Protein AF-A0A7Y3D914-F1 (afdb_monomer)

Radius of gyration: 17.03 Å; Cα contacts (8 Å, |Δi|>4): 196; chains: 1; bounding box: 49×30×45 Å

Solvent-accessible surface area (backbone atoms only — not comparable to full-atom values): 8838 Å² total; per-residue (Å²): 86,45,73,55,15,57,52,30,46,76,70,69,39,52,72,62,13,51,53,24,25,54,57,26,17,77,74,40,49,90,84,32,59,52,61,37,85,73,57,68,71,58,51,52,46,32,45,49,49,37,49,69,72,40,59,66,74,54,36,66,66,50,69,80,46,51,78,45,80,39,60,58,75,50,73,64,55,29,62,75,70,69,47,63,82,71,48,48,51,45,62,45,74,73,67,93,82,65,74,86,77,73,91,78,74,80,96,56,48,31,37,40,33,14,50,57,38,42,25,58,74,31,79,44,69,69,54,35,42,50,49,41,23,42,45,50,47,34,36,49,36,46,73,73,69,45,52,70,69,57,28,45,76,69,74,39,105

Sequence (157 aa):
LYHLALVLERLGREDEAEDCFTRADALDPKHYPRPVRLAAGLFEAAAREAIDDLPRSIRDYVAHVPVLIEDFPSADLVQNENVSPQILGLFMGVPRTEASITGDAPDIDRVLLFKRNLEKACREEDELIEQIQITVKHEIGHYLGLDEADLERLGLA

Secondary structure (DSSP, 8-state):
-HHHHHHHHHTT-HHHHHHHHHHHHTT-TTTSPPPP---HHHHHHHHHHHHHTS-HHHHHHHTTS-EEEESS--HHHHHHTT--TT-SEEEE---TTSTTS-SSS-S--EEEEEHHHHHHH-SSHHHHHHHHHHHHHHHHHHHTT--HHHHHHTT--

Structure (mmCIF, N/CA/C/O backbone):
data_AF-A0A7Y3D914-F1
#
_entry.id   AF-A0A7Y3D914-F1
#
loop_
_atom_site.group_PDB
_atom_site.id
_atom_site.type_symbol
_atom_site.label_atom_id
_atom_site.label_alt_id
_atom_site.label_comp_id
_atom_site.label_asym_id
_atom_site.label_entity_id
_atom_site.label_seq_id
_atom_site.pdbx_PDB_ins_code
_atom_site.Cartn_x
_atom_site.Cartn_y
_atom_site.Cartn_z
_atom_site.occupancy
_atom_site.B_iso_or_equiv
_atom_site.auth_seq_id
_atom_site.auth_comp_id
_atom_site.auth_asym_id
_atom_site.auth_atom_id
_atom_site.pdbx_PDB_model_num
ATOM 1 N N . LEU A 1 1 ? -10.197 5.042 19.943 1.00 92.50 1 LEU A N 1
ATOM 2 C CA . LEU A 1 1 ? -9.961 3.585 19.809 1.00 92.50 1 LEU A CA 1
ATOM 3 C C . LEU A 1 1 ? -9.262 3.270 18.496 1.00 92.50 1 LEU A C 1
ATOM 5 O O . LEU A 1 1 ? -8.181 2.711 18.556 1.00 92.50 1 LEU A O 1
ATOM 9 N N . TYR A 1 2 ? -9.773 3.737 17.354 1.00 95.81 2 TYR A N 1
ATOM 10 C CA . TYR A 1 2 ? -9.138 3.513 16.049 1.00 95.81 2 TYR A CA 1
ATOM 11 C C . TYR A 1 2 ? -7.649 3.901 15.998 1.00 95.81 2 TYR A C 1
ATOM 13 O O . TYR A 1 2 ? -6.797 3.071 15.718 1.00 95.81 2 TYR A O 1
ATOM 21 N N . HIS A 1 3 ? -7.295 5.131 16.386 1.00 95.56 3 HIS A N 1
ATOM 22 C CA . HIS A 1 3 ? -5.886 5.553 16.399 1.00 95.56 3 HIS A CA 1
ATOM 23 C C . HIS A 1 3 ? -5.004 4.761 17.377 1.00 95.56 3 HIS A C 1
ATOM 25 O O . HIS A 1 3 ? -3.813 4.613 17.133 1.00 95.56 3 HIS A O 1
ATOM 31 N N . LEU A 1 4 ? -5.577 4.227 18.463 1.00 97.31 4 LEU A N 1
ATOM 32 C CA . LEU A 1 4 ? -4.849 3.324 19.357 1.00 97.31 4 LEU A CA 1
ATOM 33 C C . LEU A 1 4 ? -4.579 1.984 18.660 1.00 97.31 4 LEU A C 1
ATOM 35 O O . LEU A 1 4 ? -3.468 1.478 18.769 1.00 97.31 4 LEU A O 1
ATOM 39 N N . ALA A 1 5 ? -5.549 1.459 17.904 1.00 97.19 5 ALA A N 1
ATOM 40 C CA . ALA A 1 5 ? -5.373 0.253 17.098 1.00 97.19 5 ALA A CA 1
ATOM 41 C C . ALA A 1 5 ? -4.204 0.396 16.112 1.00 97.19 5 ALA A C 1
ATOM 43 O O . ALA A 1 5 ? -3.352 -0.482 16.061 1.00 97.19 5 ALA A O 1
ATOM 44 N N . LEU A 1 6 ? -4.096 1.541 15.421 1.00 95.06 6 LEU A N 1
ATOM 45 C CA . LEU A 1 6 ? -2.978 1.828 14.507 1.00 95.06 6 LEU A CA 1
ATOM 46 C C . LEU A 1 6 ? -1.610 1.727 15.202 1.00 95.06 6 LEU A C 1
ATOM 48 O O . LEU A 1 6 ? -0.662 1.173 14.650 1.00 95.06 6 LEU A O 1
ATOM 52 N N . VAL A 1 7 ? -1.503 2.258 16.423 1.00 95.44 7 VAL A N 1
ATOM 53 C CA . VAL A 1 7 ? -0.258 2.208 17.205 1.00 95.44 7 VAL A CA 1
ATOM 54 C C . VAL A 1 7 ? 0.021 0.789 17.704 1.00 95.44 7 VAL A C 1
ATOM 56 O O . VAL A 1 7 ? 1.159 0.337 17.636 1.00 95.44 7 VAL A O 1
ATOM 59 N N . LEU A 1 8 ? -0.997 0.075 18.189 1.00 97.19 8 LEU A N 1
ATOM 60 C CA . LEU A 1 8 ? -0.863 -1.307 18.658 1.00 97.19 8 LEU A CA 1
ATOM 61 C C . LEU A 1 8 ? -0.431 -2.252 17.531 1.00 97.19 8 LEU A C 1
ATOM 63 O O . LEU A 1 8 ? 0.469 -3.062 17.745 1.00 97.19 8 LEU A O 1
ATOM 67 N N . GLU A 1 9 ? -1.000 -2.093 16.333 1.00 95.44 9 GLU A N 1
ATOM 68 C CA . GLU A 1 9 ? -0.624 -2.848 15.131 1.00 95.44 9 GLU A CA 1
ATOM 69 C C . GLU A 1 9 ? 0.866 -2.640 14.817 1.00 95.44 9 GLU A C 1
ATOM 71 O O . GLU A 1 9 ? 1.613 -3.597 14.637 1.00 95.44 9 GLU A O 1
ATOM 76 N N . ARG A 1 10 ? 1.340 -1.389 14.880 1.00 92.44 10 ARG A N 1
ATOM 77 C CA . ARG A 1 10 ? 2.753 -1.043 14.664 1.00 92.44 10 ARG A CA 1
ATOM 78 C C . ARG A 1 10 ? 3.699 -1.602 15.733 1.00 92.44 10 ARG A C 1
ATOM 80 O O . ARG A 1 10 ? 4.877 -1.802 15.455 1.00 92.44 10 ARG A O 1
ATOM 87 N N . LEU A 1 11 ? 3.198 -1.838 16.944 1.00 94.94 11 LEU A N 1
ATOM 88 C CA . LEU A 1 11 ? 3.937 -2.454 18.051 1.00 94.94 11 LEU A CA 1
ATOM 89 C C . LEU A 1 11 ? 3.863 -3.993 18.044 1.00 94.94 11 LEU A C 1
ATOM 91 O O . LEU A 1 11 ? 4.372 -4.617 18.974 1.00 94.94 11 LEU A O 1
ATOM 95 N N . GLY A 1 12 ? 3.220 -4.606 17.043 1.00 94.75 12 GLY A N 1
ATOM 96 C CA . GLY A 1 12 ? 3.050 -6.060 16.946 1.00 94.75 12 GLY A CA 1
ATOM 97 C C . GLY A 1 12 ? 2.023 -6.641 17.925 1.00 94.75 12 GLY A C 1
ATOM 98 O O . GLY A 1 12 ? 2.008 -7.845 18.166 1.00 94.75 12 GLY A O 1
ATOM 99 N N . ARG A 1 13 ? 1.165 -5.803 18.519 1.00 97.38 13 ARG A N 1
ATOM 100 C CA . ARG A 1 13 ? 0.103 -6.218 19.454 1.00 97.38 13 ARG A CA 1
ATOM 101 C C . ARG A 1 13 ? -1.201 -6.450 18.689 1.00 97.38 13 ARG A C 1
ATOM 103 O O . ARG A 1 13 ? -2.168 -5.711 18.869 1.00 97.38 13 ARG A O 1
ATOM 110 N N . GLU A 1 14 ? -1.195 -7.443 17.800 1.00 94.62 14 GLU A N 1
ATOM 111 C CA . GLU A 1 14 ? -2.247 -7.650 16.790 1.00 94.62 14 GLU A CA 1
ATOM 112 C C . GLU A 1 14 ? -3.640 -7.885 17.392 1.00 94.62 14 GLU A C 1
ATOM 114 O O . GLU A 1 14 ? -4.584 -7.197 17.007 1.00 94.62 14 GLU A O 1
ATOM 119 N N . ASP A 1 15 ? -3.767 -8.770 18.386 1.00 96.75 15 ASP A N 1
ATOM 120 C CA . ASP A 1 15 ? -5.064 -9.085 19.008 1.00 96.75 15 ASP A CA 1
ATOM 121 C C . ASP A 1 15 ? -5.717 -7.850 19.653 1.00 96.75 15 ASP A C 1
ATOM 123 O O . ASP A 1 15 ? -6.923 -7.619 19.543 1.00 96.75 15 ASP A O 1
ATOM 127 N N . GLU A 1 16 ? -4.911 -7.012 20.311 1.00 98.19 16 GLU A N 1
ATOM 128 C CA . GLU A 1 16 ? -5.393 -5.787 20.955 1.00 98.19 16 GLU A CA 1
ATOM 129 C C . GLU A 1 16 ? -5.727 -4.695 19.938 1.00 98.19 16 GLU A C 1
ATOM 131 O O . GLU A 1 16 ? -6.655 -3.907 20.150 1.00 98.19 16 GLU A O 1
ATOM 136 N N . ALA A 1 17 ? -4.981 -4.640 18.831 1.00 97.62 17 ALA A N 1
ATOM 137 C CA . ALA A 1 17 ? -5.301 -3.763 17.718 1.00 97.62 17 ALA A CA 1
ATOM 138 C C . ALA A 1 17 ? -6.655 -4.148 17.107 1.00 97.62 17 ALA A C 1
ATOM 140 O O . ALA A 1 17 ? -7.500 -3.274 16.915 1.00 97.62 17 ALA A O 1
ATOM 141 N N . GLU A 1 18 ? -6.899 -5.439 16.880 1.00 96.69 18 GLU A N 1
ATOM 142 C CA . GLU A 1 18 ? -8.143 -5.939 16.291 1.00 96.69 18 GLU A CA 1
ATOM 143 C C . GLU A 1 18 ? -9.365 -5.701 17.196 1.00 96.69 18 GLU A C 1
ATOM 145 O O . GLU A 1 18 ? -10.418 -5.282 16.704 1.00 96.69 18 GLU A O 1
ATOM 150 N N . ASP A 1 19 ? -9.226 -5.855 18.521 1.00 97.94 19 ASP A N 1
ATOM 151 C CA . ASP A 1 19 ? -10.270 -5.441 19.477 1.00 97.94 19 ASP A CA 1
ATOM 152 C C . ASP A 1 19 ? -10.556 -3.937 19.362 1.00 97.94 19 ASP A C 1
ATOM 154 O O . ASP A 1 19 ? -11.710 -3.506 19.274 1.00 97.94 19 ASP A O 1
ATOM 158 N N . CYS A 1 20 ? -9.506 -3.113 19.306 1.00 98.31 20 CYS A N 1
ATOM 159 C CA . CYS A 1 20 ? -9.659 -1.667 19.187 1.00 98.31 20 CYS A CA 1
ATOM 160 C C . CYS A 1 20 ? -10.300 -1.246 17.855 1.00 98.31 20 CYS A C 1
ATOM 162 O O . CYS A 1 20 ? -11.117 -0.320 17.867 1.00 98.31 20 CYS A O 1
ATOM 164 N N . PHE A 1 21 ? -9.963 -1.901 16.736 1.00 97.81 21 PHE A N 1
ATOM 165 C CA . PHE A 1 21 ? -10.611 -1.685 15.439 1.00 97.81 21 PHE A CA 1
ATOM 166 C C . PHE A 1 21 ? -12.086 -2.063 15.503 1.00 97.81 21 PHE A C 1
ATOM 168 O O . PHE A 1 21 ? -12.936 -1.228 15.208 1.00 97.81 21 PHE A O 1
ATOM 175 N N . THR A 1 22 ? -12.398 -3.266 15.986 1.00 97.69 22 THR A N 1
ATOM 176 C CA . THR A 1 22 ? -13.775 -3.766 16.108 1.00 97.69 22 THR A CA 1
ATOM 177 C C . THR A 1 22 ? -14.642 -2.842 16.960 1.00 97.69 22 THR A C 1
ATOM 179 O O . THR A 1 22 ? -15.776 -2.523 16.609 1.00 97.69 22 THR A O 1
ATOM 182 N N . ARG A 1 23 ? -14.106 -2.357 18.081 1.00 98.00 23 ARG A N 1
ATOM 183 C CA . ARG A 1 23 ? -14.837 -1.451 18.974 1.00 98.00 23 ARG A CA 1
ATOM 184 C C . ARG A 1 23 ? -14.972 -0.039 18.417 1.00 98.00 23 ARG A C 1
ATOM 186 O O . ARG A 1 23 ? -15.936 0.637 18.757 1.00 98.00 23 ARG A O 1
ATOM 193 N N . ALA A 1 24 ? -14.008 0.435 17.628 1.00 97.62 24 ALA A N 1
ATOM 194 C CA . ALA A 1 24 ? -14.115 1.729 16.960 1.00 97.62 24 ALA A CA 1
ATOM 195 C C . ALA A 1 24 ? -15.162 1.690 15.842 1.00 97.62 24 ALA A C 1
ATOM 197 O O . ALA A 1 24 ? -16.014 2.575 15.788 1.00 97.62 24 ALA A O 1
ATOM 198 N N . ASP A 1 25 ? -15.128 0.636 15.030 1.00 97.56 25 ASP A N 1
ATOM 199 C CA . ASP A 1 25 ? -16.106 0.361 13.982 1.00 97.56 25 ASP A CA 1
ATOM 200 C C . ASP A 1 25 ? -17.520 0.271 14.562 1.00 97.56 25 ASP A C 1
ATOM 202 O O . ASP A 1 25 ? -18.400 1.005 14.136 1.00 97.56 25 ASP A O 1
ATOM 206 N N . ALA A 1 26 ? -17.724 -0.483 15.647 1.00 97.62 26 ALA A N 1
ATOM 207 C CA . ALA A 1 26 ? -19.030 -0.582 16.306 1.00 97.62 26 ALA A CA 1
ATOM 208 C C . ALA A 1 26 ? -19.613 0.766 16.793 1.00 97.62 26 ALA A C 1
ATOM 210 O O . ALA A 1 26 ? -20.822 0.862 17.009 1.00 97.62 26 ALA A O 1
ATOM 211 N N . LEU A 1 27 ? -18.779 1.794 17.000 1.00 97.44 27 LEU A N 1
ATOM 212 C CA . LEU A 1 27 ? -19.222 3.136 17.396 1.00 97.44 27 LEU A CA 1
ATOM 213 C C . LEU A 1 27 ? -19.568 4.023 16.194 1.00 97.44 27 LEU A C 1
ATOM 215 O O . LEU A 1 27 ? -20.539 4.775 16.265 1.00 97.44 27 LEU A O 1
ATOM 219 N N . ASP A 1 28 ? -18.772 3.969 15.126 1.00 96.56 28 ASP A N 1
ATOM 220 C CA . ASP A 1 28 ? -18.982 4.741 13.897 1.00 96.56 28 ASP A CA 1
ATOM 221 C C . ASP A 1 28 ? -18.308 4.043 12.697 1.00 96.56 28 ASP A C 1
ATOM 223 O O . ASP A 1 28 ? -17.181 4.396 12.320 1.00 96.56 28 ASP A O 1
ATOM 227 N N . PRO A 1 29 ? -18.998 3.073 12.065 1.00 94.12 29 PRO A N 1
ATOM 228 C CA . PRO A 1 29 ? -18.427 2.264 10.983 1.00 94.12 29 PRO A CA 1
ATOM 229 C C . PRO A 1 29 ? -18.046 3.094 9.754 1.00 94.12 29 PRO A C 1
ATOM 231 O O . PRO A 1 29 ? -17.192 2.718 8.956 1.00 94.12 29 PRO A O 1
ATOM 234 N N . LYS A 1 30 ? -18.691 4.254 9.567 1.00 93.31 30 LYS A N 1
ATOM 235 C CA . LYS A 1 30 ? -18.475 5.096 8.388 1.00 93.31 30 LYS A CA 1
ATOM 236 C C . LYS A 1 30 ? -17.105 5.772 8.418 1.00 93.31 30 LYS A C 1
ATOM 238 O O . LYS A 1 30 ? -16.505 5.951 7.353 1.00 93.31 30 LYS A O 1
ATOM 243 N N . HIS A 1 31 ? -16.655 6.185 9.603 1.00 93.69 31 HIS A N 1
ATOM 244 C CA . HIS A 1 31 ? -15.401 6.919 9.786 1.00 93.69 31 HIS A CA 1
ATOM 245 C C . HIS A 1 31 ? -14.265 6.048 10.336 1.00 93.69 31 HIS A C 1
ATOM 247 O O . HIS A 1 31 ? -13.104 6.403 10.146 1.00 93.69 31 HIS A O 1
ATOM 253 N N . TYR A 1 32 ? -14.578 4.919 10.977 1.00 95.00 32 TYR A N 1
ATOM 254 C CA . TYR A 1 32 ? -13.589 3.992 11.534 1.00 95.00 32 TYR A CA 1
ATOM 255 C C . TYR A 1 32 ? -13.824 2.554 11.053 1.00 95.00 32 TYR A C 1
ATOM 257 O O . TYR A 1 32 ? -14.009 1.671 11.894 1.00 95.00 32 TYR A O 1
ATOM 265 N N . PRO A 1 33 ? -13.832 2.310 9.729 1.00 94.81 33 PRO A N 1
ATOM 266 C CA . PRO A 1 33 ? -14.050 0.972 9.197 1.00 94.81 33 PRO A CA 1
ATOM 267 C C . PRO A 1 33 ? -12.949 0.023 9.671 1.00 94.81 33 PRO A C 1
ATOM 269 O O . PRO A 1 33 ? -11.804 0.430 9.882 1.00 94.81 33 PRO A O 1
ATOM 272 N N . ARG A 1 34 ? -13.274 -1.260 9.815 1.00 95.75 34 ARG A N 1
ATOM 273 C CA . ARG A 1 34 ? -12.246 -2.277 10.065 1.00 95.75 34 ARG A CA 1
ATOM 274 C C . ARG A 1 34 ? -11.330 -2.416 8.842 1.00 95.75 34 ARG A C 1
ATOM 276 O O . ARG A 1 34 ? -11.831 -2.354 7.722 1.00 95.75 34 ARG A O 1
ATOM 283 N N . PRO A 1 35 ? -10.020 -2.645 9.034 1.00 95.56 35 PRO A N 1
ATOM 284 C CA . PRO A 1 35 ? -9.123 -2.911 7.917 1.00 95.56 35 PRO A CA 1
ATOM 285 C C . PRO A 1 35 ? -9.530 -4.187 7.174 1.00 95.56 35 PRO A C 1
ATOM 287 O O . PRO A 1 35 ? -9.816 -5.212 7.803 1.00 95.56 35 PRO A O 1
ATOM 290 N N . VAL A 1 36 ? -9.494 -4.146 5.846 1.00 95.88 36 VAL A N 1
ATOM 291 C CA . VAL A 1 36 ? -9.644 -5.335 5.001 1.00 95.88 36 VAL A CA 1
ATOM 292 C C . VAL A 1 36 ? -8.415 -6.210 5.205 1.00 95.88 36 VAL A C 1
ATOM 294 O O . VAL A 1 36 ? -7.298 -5.709 5.191 1.00 95.88 36 VAL A O 1
ATOM 297 N N . ARG A 1 37 ? -8.577 -7.519 5.410 1.00 94.69 37 ARG A N 1
ATOM 298 C CA . ARG A 1 37 ? -7.440 -8.436 5.579 1.00 94.69 37 ARG A CA 1
ATOM 299 C C . ARG A 1 37 ? -7.350 -9.373 4.393 1.00 94.69 37 ARG A C 1
ATOM 301 O O . ARG A 1 37 ? -8.201 -10.242 4.237 1.00 94.69 37 ARG A O 1
ATOM 308 N N . LEU A 1 38 ? -6.291 -9.222 3.604 1.00 95.44 38 LEU A N 1
ATOM 309 C CA . LEU A 1 38 ? -6.052 -10.067 2.439 1.00 95.44 38 LEU A CA 1
ATOM 310 C C . LEU A 1 38 ? -4.983 -11.114 2.751 1.00 95.44 38 LEU A C 1
ATOM 312 O O . LEU A 1 38 ? -3.953 -10.821 3.370 1.00 95.44 38 LEU A O 1
ATOM 316 N N . ALA A 1 39 ? -5.213 -12.352 2.315 1.00 96.25 39 ALA A N 1
ATOM 317 C CA . ALA A 1 39 ? -4.201 -13.397 2.403 1.00 96.25 39 ALA A CA 1
ATOM 318 C C . ALA A 1 39 ? -2.970 -13.011 1.568 1.00 96.25 39 ALA A C 1
ATOM 320 O O . ALA A 1 39 ? -3.111 -12.479 0.467 1.00 96.25 39 ALA A O 1
ATOM 321 N N . ALA A 1 40 ? -1.765 -13.319 2.059 1.00 94.56 40 ALA A N 1
ATOM 322 C CA . ALA A 1 40 ? -0.514 -12.939 1.393 1.00 94.56 40 ALA A CA 1
ATOM 323 C C . ALA A 1 40 ? -0.472 -13.369 -0.086 1.00 94.56 40 ALA A C 1
ATOM 325 O O . ALA A 1 40 ? -0.176 -12.554 -0.949 1.00 94.56 40 ALA A O 1
ATOM 326 N N . GLY A 1 41 ? -0.890 -14.602 -0.395 1.00 96.75 41 GLY A N 1
ATOM 327 C CA . GLY A 1 41 ? -0.910 -15.098 -1.774 1.00 96.75 41 GLY A CA 1
ATOM 328 C C . GLY A 1 41 ? -1.895 -14.374 -2.703 1.00 96.75 41 GLY A C 1
ATOM 329 O O . GLY A 1 41 ? -1.617 -14.254 -3.892 1.00 96.75 41 GLY A O 1
ATOM 330 N N . LEU A 1 42 ? -3.024 -13.868 -2.187 1.00 96.88 42 LEU A N 1
ATOM 331 C CA . LEU A 1 42 ? -3.952 -13.051 -2.982 1.00 96.88 42 LEU A CA 1
ATOM 332 C C . LEU A 1 42 ? -3.389 -11.648 -3.213 1.00 96.88 42 LEU A C 1
ATOM 334 O O . LEU A 1 42 ? -3.490 -11.124 -4.315 1.00 96.88 42 LEU A O 1
ATOM 338 N N . PHE A 1 43 ? -2.734 -11.076 -2.203 1.00 97.81 43 PHE A N 1
ATOM 339 C CA . PHE A 1 43 ? -2.054 -9.790 -2.327 1.00 97.81 43 PHE A CA 1
ATOM 340 C C . PHE A 1 43 ? -0.922 -9.854 -3.365 1.00 97.81 43 PHE A C 1
ATOM 342 O O . PHE A 1 43 ? -0.838 -9.011 -4.255 1.00 97.81 43 PHE A O 1
ATOM 349 N N . GLU A 1 44 ? -0.079 -10.887 -3.292 1.00 96.62 44 GLU A N 1
ATOM 350 C CA . GLU A 1 44 ? 0.974 -11.162 -4.277 1.00 96.62 44 GLU A CA 1
ATOM 351 C C . GLU A 1 44 ? 0.405 -11.369 -5.684 1.00 96.62 44 GLU A C 1
ATOM 353 O O . GLU A 1 44 ? 0.971 -10.882 -6.665 1.00 96.62 44 GLU A O 1
ATOM 358 N N . ALA A 1 45 ? -0.724 -12.076 -5.798 1.00 96.75 45 ALA A N 1
ATOM 359 C CA . ALA A 1 45 ? -1.394 -12.275 -7.075 1.00 96.75 45 ALA A CA 1
ATOM 360 C C . ALA A 1 45 ? -1.896 -10.951 -7.666 1.00 96.75 45 ALA A C 1
ATOM 362 O O . ALA A 1 45 ? -1.609 -10.695 -8.832 1.00 96.75 45 ALA A O 1
ATOM 363 N N . ALA A 1 46 ? -2.553 -10.104 -6.866 1.00 97.44 46 ALA A N 1
ATOM 364 C CA . ALA A 1 46 ? -3.026 -8.786 -7.290 1.00 97.44 46 ALA A CA 1
ATOM 365 C C . ALA A 1 46 ? -1.869 -7.881 -7.746 1.00 97.44 46 ALA A C 1
ATOM 367 O O . ALA A 1 46 ? -1.942 -7.255 -8.803 1.00 97.44 46 ALA A O 1
ATOM 368 N N . ALA A 1 47 ? -0.763 -7.864 -6.995 1.00 96.25 47 ALA A N 1
ATOM 369 C CA . ALA A 1 47 ? 0.426 -7.098 -7.362 1.00 96.25 47 ALA A CA 1
ATOM 370 C C . ALA A 1 47 ? 1.052 -7.593 -8.677 1.00 96.25 47 ALA A C 1
ATOM 372 O O . ALA A 1 47 ? 1.448 -6.788 -9.517 1.00 96.25 47 ALA A O 1
ATOM 373 N N . ARG A 1 48 ? 1.116 -8.914 -8.889 1.00 94.94 48 ARG A N 1
ATOM 374 C CA . ARG A 1 48 ? 1.627 -9.501 -10.136 1.00 94.94 48 ARG A CA 1
ATOM 375 C C . ARG A 1 48 ? 0.711 -9.227 -11.327 1.00 94.94 48 ARG A C 1
ATOM 377 O O . ARG A 1 48 ? 1.210 -8.892 -12.395 1.00 94.94 48 ARG A O 1
ATOM 384 N N . GLU A 1 49 ? -0.600 -9.344 -11.145 1.00 95.62 49 GLU A N 1
ATOM 385 C CA . GLU A 1 49 ? -1.587 -9.051 -12.189 1.00 95.62 49 GLU A CA 1
ATOM 386 C C . GLU A 1 49 ? -1.440 -7.612 -12.700 1.00 95.62 49 GLU A C 1
ATOM 388 O O . GLU A 1 49 ? -1.457 -7.377 -13.905 1.00 95.62 49 GLU A O 1
ATOM 393 N N . ALA A 1 50 ? -1.140 -6.667 -11.804 1.00 93.88 50 ALA A N 1
ATOM 394 C CA . ALA A 1 50 ? -0.854 -5.286 -12.173 1.00 93.88 50 ALA A CA 1
ATOM 395 C C . ALA A 1 50 ? 0.295 -5.150 -13.190 1.00 93.88 50 ALA A C 1
ATOM 397 O O . ALA A 1 50 ? 0.217 -4.310 -14.087 1.00 93.88 50 ALA A O 1
ATOM 398 N N . ILE A 1 51 ? 1.344 -5.973 -13.055 1.00 91.81 51 ILE A N 1
ATOM 399 C CA . ILE A 1 51 ? 2.486 -6.041 -13.982 1.00 91.81 51 ILE A CA 1
ATOM 400 C C . ILE A 1 51 ? 2.092 -6.733 -15.284 1.00 91.81 51 ILE A C 1
ATOM 402 O O . ILE A 1 51 ? 2.471 -6.294 -16.374 1.00 91.81 51 ILE A O 1
ATOM 406 N N . ASP A 1 52 ? 1.353 -7.835 -15.176 1.00 93.00 52 ASP A N 1
ATOM 407 C CA . ASP A 1 52 ? 0.933 -8.640 -16.319 1.00 93.00 52 ASP A CA 1
ATOM 408 C C . ASP A 1 52 ? 0.010 -7.849 -17.258 1.00 93.00 52 ASP A C 1
ATOM 410 O O . ASP A 1 52 ? 0.128 -7.987 -18.479 1.00 93.00 52 ASP A O 1
ATOM 414 N N . ASP A 1 53 ? -0.798 -6.940 -16.712 1.00 92.25 53 ASP A N 1
ATOM 415 C CA . ASP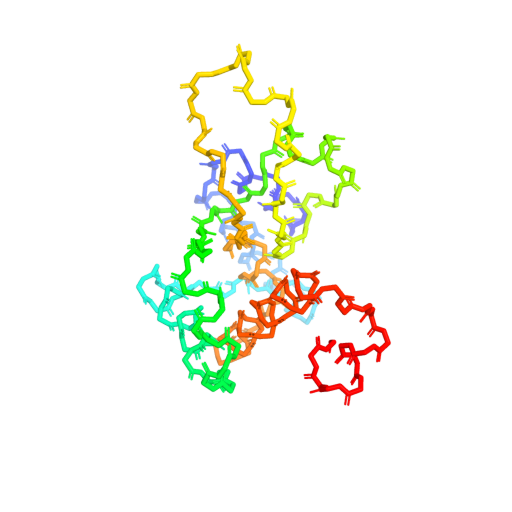 A 1 53 ? -1.676 -6.026 -17.449 1.00 92.25 53 ASP A CA 1
ATOM 416 C C . ASP A 1 53 ? -0.944 -4.920 -18.222 1.00 92.25 53 ASP A C 1
ATOM 418 O O . ASP A 1 53 ? -1.532 -4.266 -19.092 1.00 92.25 53 ASP A O 1
ATOM 422 N N . LEU A 1 54 ? 0.339 -4.679 -17.939 1.00 89.06 54 LEU A N 1
ATOM 423 C CA . LEU A 1 54 ? 1.095 -3.638 -18.629 1.00 89.06 54 LEU A CA 1
ATOM 424 C C . LEU A 1 54 ? 1.337 -3.998 -20.107 1.00 89.06 54 LEU A C 1
ATOM 426 O O . LEU A 1 54 ? 1.465 -5.174 -20.483 1.00 89.06 54 LEU A O 1
ATOM 430 N N . PRO A 1 55 ? 1.489 -2.985 -20.985 1.00 89.75 55 PRO A N 1
ATOM 431 C CA . PRO A 1 55 ? 1.972 -3.198 -22.341 1.00 89.75 55 PRO A CA 1
ATOM 432 C C . PRO A 1 55 ? 3.260 -4.023 -22.340 1.00 89.75 55 PRO A C 1
ATOM 434 O O . PRO A 1 55 ? 4.166 -3.774 -21.545 1.00 89.75 55 PRO A O 1
ATOM 437 N N . ARG A 1 56 ? 3.376 -4.980 -2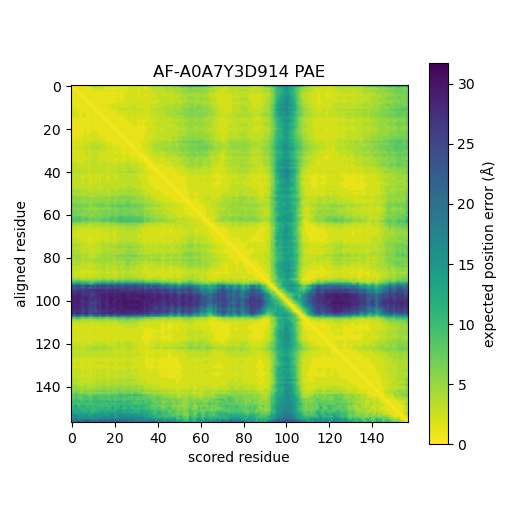3.270 1.00 88.56 56 ARG A N 1
ATOM 438 C CA . ARG A 1 56 ? 4.502 -5.930 -23.315 1.00 88.56 56 ARG A CA 1
ATOM 439 C C . ARG A 1 56 ? 5.875 -5.254 -23.240 1.00 88.56 56 ARG A C 1
ATOM 441 O O . ARG A 1 56 ? 6.742 -5.746 -22.535 1.00 88.56 56 ARG A O 1
ATOM 448 N N . SER A 1 57 ? 6.056 -4.128 -23.927 1.00 86.06 57 SER A N 1
ATOM 449 C CA . SER A 1 57 ? 7.311 -3.368 -23.900 1.00 86.06 57 SER A CA 1
ATOM 450 C C . SER A 1 57 ? 7.676 -2.852 -22.506 1.00 86.06 57 SER A C 1
ATOM 452 O O . SER A 1 57 ? 8.853 -2.821 -22.171 1.00 86.06 57 SER A O 1
ATOM 454 N N . ILE A 1 58 ? 6.682 -2.459 -21.705 1.00 87.00 58 ILE A N 1
ATOM 455 C CA . ILE A 1 58 ? 6.886 -1.993 -20.329 1.00 87.00 58 ILE A CA 1
ATOM 456 C C . ILE A 1 58 ? 7.148 -3.188 -19.420 1.00 87.00 58 ILE A C 1
ATOM 458 O O . ILE A 1 58 ? 8.118 -3.173 -18.671 1.00 87.00 58 ILE A O 1
ATOM 462 N N . ARG A 1 59 ? 6.341 -4.248 -19.531 1.00 89.44 59 ARG A N 1
ATOM 463 C CA . ARG A 1 59 ? 6.536 -5.478 -18.753 1.00 89.44 59 ARG A CA 1
ATOM 464 C C . ARG A 1 59 ? 7.935 -6.065 -18.949 1.00 89.44 59 ARG A C 1
ATOM 466 O O . ARG A 1 59 ? 8.585 -6.414 -17.973 1.00 89.44 59 ARG A O 1
ATOM 473 N N . ASP A 1 60 ? 8.419 -6.119 -20.190 1.00 87.12 60 ASP A N 1
ATOM 474 C CA . ASP A 1 60 ? 9.770 -6.599 -20.505 1.00 87.12 60 ASP A CA 1
ATOM 475 C C . A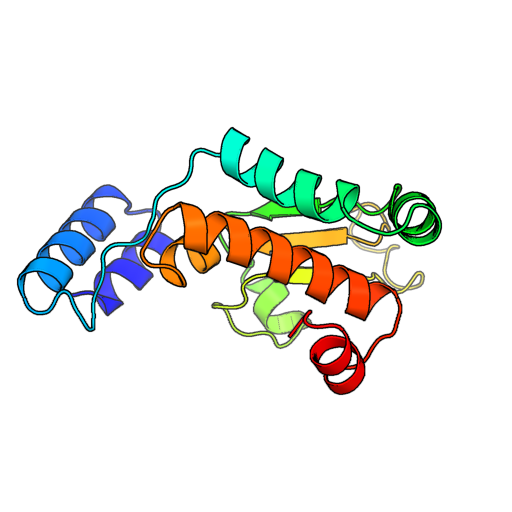SP A 1 60 ? 10.856 -5.676 -19.905 1.00 87.12 60 ASP A C 1
ATOM 477 O O . ASP A 1 60 ? 11.907 -6.157 -19.484 1.00 87.12 60 ASP A O 1
ATOM 481 N N . TYR A 1 61 ? 10.599 -4.363 -19.824 1.00 84.12 61 TYR A N 1
ATOM 482 C CA . TYR A 1 61 ? 11.512 -3.386 -19.221 1.00 84.12 61 TYR A CA 1
ATOM 483 C C . TYR A 1 61 ? 11.605 -3.543 -17.697 1.00 84.12 61 TYR A C 1
ATOM 485 O O . TYR A 1 61 ? 12.705 -3.570 -17.153 1.00 84.12 61 TYR A O 1
ATOM 493 N N . VAL A 1 62 ? 10.472 -3.722 -17.010 1.00 85.88 62 VAL A N 1
ATOM 494 C CA . VAL A 1 62 ? 10.416 -3.838 -15.539 1.00 85.88 62 VAL A CA 1
ATOM 495 C C . VAL A 1 62 ? 10.591 -5.267 -15.023 1.00 85.88 62 VAL A C 1
ATOM 497 O O . VAL A 1 62 ? 10.584 -5.486 -13.819 1.00 85.88 62 VAL A O 1
ATOM 500 N N . ALA A 1 63 ? 10.798 -6.253 -15.901 1.00 84.25 63 ALA A N 1
ATOM 501 C CA . ALA A 1 63 ? 10.889 -7.672 -15.534 1.00 84.25 63 ALA A CA 1
ATOM 502 C C . ALA A 1 63 ? 11.988 -8.007 -14.503 1.00 84.25 63 ALA A C 1
ATOM 504 O O . ALA A 1 63 ? 11.961 -9.076 -13.896 1.00 84.25 63 ALA A O 1
ATOM 505 N N . HIS A 1 64 ? 12.970 -7.120 -14.333 1.00 82.94 64 HIS A N 1
ATOM 506 C CA . HIS A 1 64 ? 14.082 -7.268 -13.395 1.00 82.94 64 HIS A CA 1
ATOM 507 C C . HIS A 1 64 ? 13.897 -6.478 -12.089 1.00 82.94 64 HIS A C 1
ATOM 509 O O . HIS A 1 64 ? 14.742 -6.593 -11.204 1.00 82.94 64 HIS A O 1
ATOM 515 N N . VAL A 1 65 ? 12.815 -5.702 -11.970 1.00 86.31 65 VAL A N 1
ATOM 516 C CA . VAL A 1 65 ? 12.478 -4.891 -10.795 1.00 86.31 65 VAL A CA 1
ATOM 517 C C . VAL A 1 65 ? 11.600 -5.737 -9.867 1.00 86.31 65 VAL A C 1
ATOM 519 O O . VAL A 1 65 ? 10.431 -5.972 -10.183 1.00 86.31 65 VAL A O 1
ATOM 522 N N . PRO A 1 66 ? 12.121 -6.253 -8.739 1.00 89.06 66 PRO A N 1
ATOM 523 C CA . PRO A 1 66 ? 11.301 -6.992 -7.792 1.00 89.06 66 PRO A CA 1
ATOM 524 C C . PRO A 1 66 ? 10.244 -6.090 -7.146 1.00 89.06 66 PRO A C 1
ATOM 526 O O . PRO A 1 66 ? 10.531 -4.965 -6.732 1.00 89.06 66 PRO A O 1
ATOM 529 N N . VAL A 1 67 ? 9.037 -6.638 -6.997 1.00 91.44 67 VAL A N 1
ATOM 530 C CA . VAL A 1 67 ? 7.988 -6.089 -6.131 1.00 91.44 67 VAL A CA 1
ATOM 531 C C . VAL A 1 67 ? 8.074 -6.812 -4.791 1.00 91.44 67 VAL A C 1
ATOM 533 O O . VAL A 1 67 ? 7.851 -8.021 -4.723 1.00 91.44 67 VAL A O 1
ATOM 536 N N . LEU A 1 68 ? 8.442 -6.093 -3.735 1.00 94.00 68 LEU A N 1
ATOM 537 C CA . LEU A 1 68 ? 8.528 -6.618 -2.376 1.00 94.00 68 LEU A CA 1
ATOM 538 C C . LEU A 1 68 ? 7.326 -6.142 -1.570 1.00 94.00 68 LEU A C 1
ATOM 540 O O . LEU A 1 68 ? 6.936 -4.979 -1.640 1.00 94.00 68 LEU A O 1
ATOM 544 N N . ILE A 1 69 ? 6.761 -7.046 -0.781 1.00 96.00 69 ILE A N 1
ATOM 545 C CA . ILE A 1 69 ? 5.620 -6.752 0.079 1.00 96.00 69 ILE A CA 1
ATOM 546 C C . ILE A 1 69 ? 6.109 -6.791 1.519 1.00 96.00 69 ILE A C 1
ATOM 548 O O . ILE A 1 69 ? 6.571 -7.824 2.002 1.00 96.00 69 ILE A O 1
ATOM 552 N N . GLU A 1 70 ? 5.989 -5.661 2.199 1.00 95.94 70 GLU A N 1
ATOM 553 C CA . GLU A 1 70 ? 6.276 -5.520 3.620 1.00 95.94 70 GLU A CA 1
ATOM 554 C C . GLU A 1 70 ? 4.996 -5.126 4.353 1.00 95.94 70 GLU A C 1
ATOM 556 O O . GLU A 1 70 ? 4.081 -4.546 3.771 1.00 95.94 70 GLU A O 1
ATOM 561 N N . ASP A 1 71 ? 4.903 -5.407 5.651 1.00 95.50 71 ASP A N 1
ATOM 562 C CA . ASP A 1 71 ? 3.733 -4.966 6.414 1.00 95.50 71 ASP A CA 1
ATOM 563 C C . ASP A 1 71 ? 3.676 -3.436 6.510 1.00 95.50 71 ASP A C 1
ATOM 565 O O . ASP A 1 71 ? 2.603 -2.845 6.385 1.00 95.50 71 ASP A O 1
ATOM 569 N N . PHE A 1 72 ? 4.829 -2.788 6.689 1.00 95.88 72 PHE A N 1
ATOM 570 C CA . PHE A 1 72 ? 4.948 -1.350 6.909 1.00 95.88 72 PHE A CA 1
ATOM 571 C C . PHE A 1 72 ? 6.317 -0.820 6.471 1.00 95.88 72 PHE A C 1
ATOM 573 O O . PHE A 1 72 ? 7.292 -1.560 6.583 1.00 95.88 72 PHE A O 1
ATOM 580 N N . PRO A 1 73 ? 6.444 0.480 6.140 1.00 94.56 73 PRO A N 1
ATOM 581 C CA . PRO A 1 73 ? 7.751 1.076 5.881 1.00 94.56 73 PRO A CA 1
ATOM 582 C C . PRO A 1 73 ? 8.628 1.033 7.137 1.00 94.56 73 PRO A C 1
ATOM 584 O O . PRO A 1 73 ? 8.131 1.189 8.258 1.00 94.56 73 PRO A O 1
ATOM 587 N N . SER A 1 74 ? 9.936 0.832 6.989 1.00 92.75 74 SER A N 1
ATOM 588 C CA . SER A 1 74 ? 10.866 0.908 8.121 1.00 92.75 74 SER A CA 1
ATOM 589 C C . SER A 1 74 ? 11.034 2.360 8.599 1.00 92.75 74 SER A C 1
ATOM 591 O O . SER A 1 74 ? 10.747 3.309 7.871 1.00 92.75 74 SER A O 1
ATOM 593 N N . ALA A 1 75 ? 11.475 2.562 9.845 1.00 90.75 75 ALA A N 1
ATOM 594 C CA . ALA A 1 75 ? 11.717 3.916 10.358 1.00 90.75 75 ALA A CA 1
ATOM 595 C C . ALA A 1 75 ? 12.842 4.634 9.592 1.00 90.75 75 ALA A C 1
ATOM 597 O O . ALA A 1 75 ? 12.747 5.834 9.358 1.00 90.75 75 ALA A O 1
ATOM 598 N N . ASP A 1 76 ? 13.864 3.880 9.186 1.00 89.38 76 ASP A N 1
ATOM 599 C CA . ASP A 1 76 ? 14.981 4.368 8.378 1.00 89.38 76 ASP A CA 1
ATOM 600 C C . ASP A 1 76 ? 14.502 4.829 6.994 1.00 89.38 76 ASP A C 1
ATOM 602 O O . ASP A 1 76 ? 14.774 5.957 6.597 1.00 89.38 76 ASP A O 1
ATOM 606 N N . LEU A 1 77 ? 13.669 4.021 6.327 1.00 89.94 77 LEU A N 1
ATOM 607 C CA . LEU A 1 77 ? 13.059 4.359 5.038 1.00 89.94 77 LEU A CA 1
ATOM 608 C C . LEU A 1 77 ? 12.230 5.650 5.120 1.00 89.94 77 LEU A C 1
ATOM 610 O O . LEU A 1 77 ? 12.399 6.553 4.311 1.00 89.94 77 LEU A O 1
ATOM 614 N N . VAL A 1 78 ? 11.367 5.765 6.134 1.00 91.44 78 VAL A N 1
ATOM 615 C CA . VAL A 1 78 ? 10.545 6.967 6.368 1.00 91.44 78 VAL A CA 1
ATOM 616 C C . VAL A 1 78 ? 11.408 8.222 6.522 1.00 91.44 78 VAL A C 1
ATOM 618 O O . VAL A 1 78 ? 11.044 9.284 6.022 1.00 91.44 78 VAL A O 1
ATOM 621 N N . GLN A 1 79 ? 12.535 8.116 7.228 1.00 89.69 79 GLN A N 1
ATOM 622 C CA . GLN A 1 79 ? 13.417 9.248 7.506 1.00 89.69 79 GLN A CA 1
ATOM 623 C C . GLN A 1 79 ? 14.290 9.621 6.306 1.00 89.69 79 GLN A C 1
ATOM 625 O O . GLN A 1 79 ? 14.370 10.803 5.974 1.00 89.69 79 GLN A O 1
ATOM 630 N N . ASN A 1 80 ? 14.923 8.637 5.667 1.00 88.81 80 ASN A N 1
ATOM 631 C CA . ASN A 1 80 ? 15.882 8.862 4.587 1.00 88.81 80 ASN A CA 1
ATOM 632 C C . ASN A 1 80 ? 15.190 9.276 3.285 1.00 88.81 80 ASN A C 1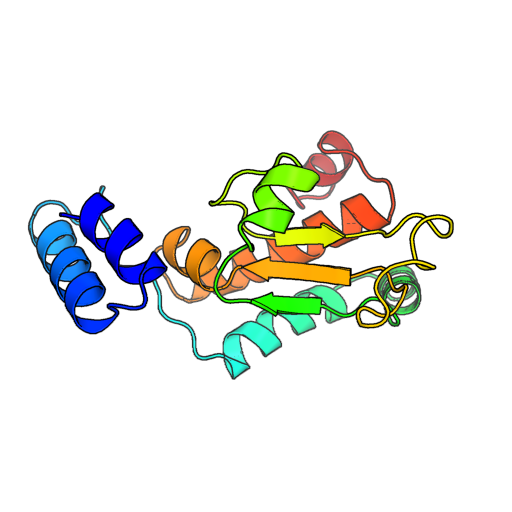
ATOM 634 O O . ASN A 1 80 ? 15.649 10.205 2.626 1.00 88.81 80 ASN A O 1
ATOM 638 N N . GLU A 1 81 ? 14.043 8.669 2.972 1.00 88.31 81 GLU A N 1
ATOM 639 C CA . GLU A 1 81 ? 13.258 8.999 1.775 1.00 88.31 81 GLU A CA 1
ATOM 640 C C . GLU A 1 81 ? 12.263 10.147 2.022 1.00 88.31 81 GLU A C 1
ATOM 642 O O . GLU A 1 81 ? 11.589 10.607 1.103 1.00 88.31 81 GLU A O 1
ATOM 647 N N . ASN A 1 82 ? 12.165 10.640 3.266 1.00 91.31 82 ASN A N 1
ATOM 648 C CA . ASN A 1 82 ? 11.251 11.712 3.676 1.00 91.31 82 ASN A CA 1
ATOM 649 C C . ASN A 1 82 ? 9.786 11.447 3.258 1.00 91.31 82 ASN A C 1
ATOM 651 O O . ASN A 1 82 ? 9.071 12.337 2.788 1.00 91.31 82 ASN A O 1
ATOM 655 N N . VAL A 1 83 ? 9.337 10.204 3.438 1.00 92.31 83 VAL A N 1
ATOM 656 C CA . VAL A 1 83 ? 7.988 9.747 3.080 1.00 92.31 83 VAL A CA 1
ATOM 657 C C . VAL A 1 83 ? 7.081 9.627 4.299 1.00 92.31 83 VAL A C 1
ATOM 659 O O . VAL A 1 83 ? 7.522 9.538 5.444 1.00 92.31 83 VAL A O 1
ATOM 662 N N . SER A 1 84 ? 5.770 9.593 4.066 1.00 93.88 84 SER A N 1
ATOM 663 C CA . SER A 1 84 ? 4.808 9.329 5.136 1.00 93.88 84 SER A CA 1
ATOM 664 C C . SER A 1 84 ? 4.943 7.889 5.659 1.00 93.88 84 SER A C 1
ATOM 666 O O . SER A 1 84 ? 5.006 6.956 4.858 1.00 93.88 84 SER A O 1
ATOM 668 N N . PRO A 1 85 ? 4.839 7.644 6.981 1.00 93.12 85 PRO A N 1
ATOM 669 C CA . PRO A 1 85 ? 4.682 6.290 7.526 1.00 93.12 85 PRO A CA 1
ATOM 670 C C . PRO A 1 85 ? 3.437 5.545 7.009 1.00 93.12 85 PRO A C 1
ATOM 672 O O . PRO A 1 85 ? 3.317 4.336 7.206 1.00 93.12 85 PRO A O 1
ATOM 675 N N . GLN A 1 86 ? 2.495 6.275 6.405 1.00 93.44 86 GLN A N 1
ATOM 676 C CA . GLN A 1 86 ? 1.249 5.762 5.831 1.00 93.44 86 GLN A CA 1
ATOM 677 C C . GLN A 1 86 ? 1.313 5.568 4.311 1.00 93.44 86 GLN A C 1
ATOM 679 O O . GLN A 1 86 ? 0.285 5.275 3.709 1.00 93.44 86 GLN A O 1
ATOM 684 N N . ILE A 1 87 ? 2.482 5.747 3.688 1.00 95.94 87 ILE A N 1
ATOM 685 C CA . ILE A 1 87 ? 2.644 5.527 2.249 1.00 95.94 87 ILE A CA 1
ATOM 686 C C . ILE A 1 87 ? 2.234 4.089 1.872 1.00 95.94 87 ILE A C 1
ATOM 688 O O . ILE A 1 87 ? 2.396 3.161 2.675 1.00 95.94 87 ILE A O 1
ATOM 692 N N . LEU A 1 88 ? 1.638 3.924 0.690 1.00 96.94 88 LEU A N 1
ATOM 693 C CA . LEU A 1 88 ? 1.066 2.652 0.230 1.00 96.94 88 LEU A CA 1
ATOM 694 C C . LEU A 1 88 ?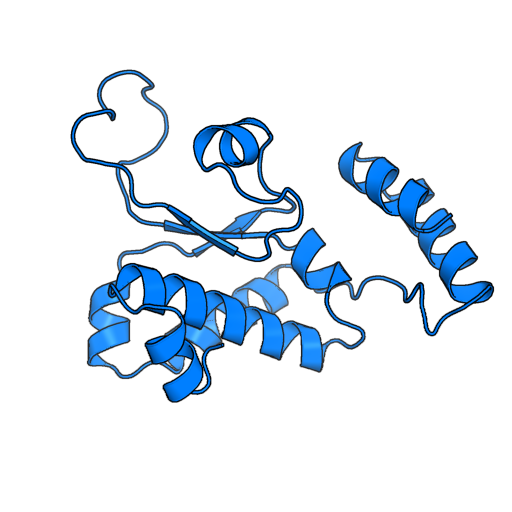 2.081 1.804 -0.537 1.00 96.94 88 LEU A C 1
ATOM 696 O O . LEU A 1 88 ? 2.131 0.588 -0.355 1.00 96.94 88 LEU A O 1
ATOM 700 N N . GLY A 1 89 ? 2.909 2.459 -1.343 1.00 95.69 89 GLY A N 1
ATOM 701 C CA . GLY A 1 89 ? 4.023 1.868 -2.060 1.00 95.69 89 GLY A CA 1
ATOM 702 C C . GLY A 1 89 ? 5.184 2.849 -2.146 1.00 95.69 89 GLY A C 1
ATOM 703 O O . GLY A 1 89 ? 5.055 4.000 -1.740 1.00 95.69 89 GLY A O 1
ATOM 704 N N . LEU A 1 90 ? 6.344 2.369 -2.570 1.00 93.75 90 LEU A N 1
ATOM 705 C CA . LEU A 1 90 ? 7.500 3.217 -2.819 1.00 93.75 90 LEU A CA 1
ATOM 706 C C . LEU A 1 90 ? 8.428 2.561 -3.833 1.00 93.75 90 LEU A C 1
ATOM 708 O O . LEU A 1 90 ? 8.922 1.453 -3.607 1.00 93.75 90 LEU A O 1
ATOM 712 N N . PHE A 1 91 ? 8.736 3.275 -4.905 1.00 90.06 91 PHE A N 1
ATOM 713 C CA . PHE A 1 91 ? 9.869 2.962 -5.755 1.00 90.06 91 PHE A CA 1
ATOM 714 C C . PHE A 1 91 ? 11.191 3.372 -5.088 1.00 90.06 91 PHE A C 1
ATOM 716 O O . PHE A 1 91 ? 11.394 4.524 -4.709 1.00 90.06 91 PHE A O 1
ATOM 723 N N . MET A 1 92 ? 12.115 2.419 -4.982 1.00 84.06 92 MET A N 1
ATOM 724 C CA . MET A 1 92 ? 13.455 2.606 -4.432 1.00 84.06 92 MET A CA 1
ATOM 725 C C . MET A 1 92 ? 14.489 2.368 -5.531 1.00 84.06 92 MET A C 1
ATOM 727 O O . MET A 1 92 ? 14.762 1.217 -5.881 1.00 84.06 92 MET A O 1
ATOM 731 N N . GLY A 1 93 ? 15.086 3.448 -6.038 1.00 72.75 93 GLY A N 1
ATOM 732 C CA . GLY A 1 93 ? 16.254 3.397 -6.918 1.00 72.75 93 GLY A CA 1
ATOM 733 C C . GLY A 1 93 ? 17.509 3.785 -6.145 1.00 72.75 93 GLY A C 1
ATOM 734 O O . GLY A 1 93 ? 17.640 4.932 -5.724 1.00 72.75 93 GLY A O 1
ATOM 735 N N . VAL A 1 94 ? 18.439 2.853 -5.926 1.00 57.88 94 VAL A N 1
ATOM 736 C CA . VAL A 1 94 ? 19.695 3.171 -5.225 1.00 57.88 94 VAL A CA 1
ATOM 737 C C . VAL A 1 94 ? 20.666 3.834 -6.213 1.00 57.88 94 VAL A C 1
ATOM 739 O O . VAL A 1 94 ? 20.968 3.254 -7.260 1.00 57.88 94 VAL A O 1
ATOM 742 N N . PRO A 1 95 ? 21.218 5.028 -5.922 1.00 47.81 95 PRO A N 1
ATOM 743 C CA . PRO A 1 95 ? 22.300 5.583 -6.723 1.00 47.81 95 PRO A CA 1
ATOM 744 C C . PRO A 1 95 ? 23.539 4.682 -6.627 1.00 47.81 95 PRO A C 1
ATOM 746 O O . PRO A 1 95 ? 24.062 4.444 -5.537 1.00 47.81 95 PRO A O 1
ATOM 749 N N . ARG A 1 96 ? 24.067 4.251 -7.782 1.00 43.00 96 ARG A N 1
ATOM 750 C CA . ARG A 1 96 ? 25.217 3.327 -7.962 1.00 43.00 96 ARG A CA 1
ATOM 751 C C . ARG A 1 96 ? 26.519 3.668 -7.204 1.00 43.00 96 ARG A C 1
ATOM 753 O O . ARG A 1 96 ? 27.509 2.953 -7.339 1.00 43.00 96 ARG A O 1
ATOM 760 N N . THR A 1 97 ? 26.585 4.781 -6.479 1.00 43.12 97 THR A N 1
ATOM 761 C CA . THR A 1 97 ? 27.793 5.294 -5.815 1.00 43.12 97 THR A CA 1
ATOM 762 C C . THR A 1 97 ? 27.834 5.085 -4.300 1.00 43.12 97 THR A C 1
ATOM 764 O O . THR A 1 97 ? 28.913 5.218 -3.728 1.00 43.12 97 THR A O 1
ATOM 767 N N . GLU A 1 98 ? 26.728 4.719 -3.642 1.00 41.50 98 GLU A N 1
ATOM 768 C CA . GLU A 1 98 ? 26.674 4.573 -2.169 1.00 41.50 98 GLU A CA 1
ATOM 769 C C . GLU A 1 98 ? 26.667 3.112 -1.677 1.00 41.50 98 GLU A C 1
ATOM 771 O O . GLU A 1 98 ? 26.910 2.843 -0.501 1.00 41.50 98 GLU A O 1
ATOM 776 N N . ALA A 1 99 ? 26.520 2.141 -2.585 1.00 41.75 99 ALA A N 1
ATOM 777 C CA . ALA A 1 99 ? 26.411 0.707 -2.285 1.00 41.75 99 ALA A CA 1
ATOM 778 C C . ALA A 1 99 ? 2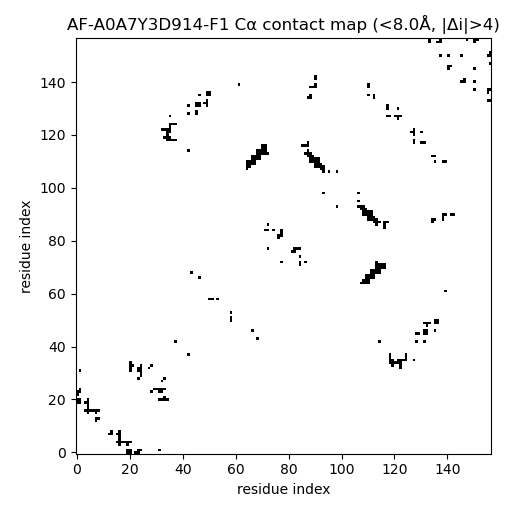7.688 0.039 -1.718 1.00 41.75 99 ALA A C 1
ATOM 780 O O . ALA A 1 99 ? 27.691 -1.151 -1.407 1.00 41.75 99 ALA A O 1
ATOM 781 N N . SER A 1 100 ? 28.795 0.770 -1.557 1.00 40.34 100 SER A N 1
ATOM 782 C CA . SER A 1 100 ? 30.079 0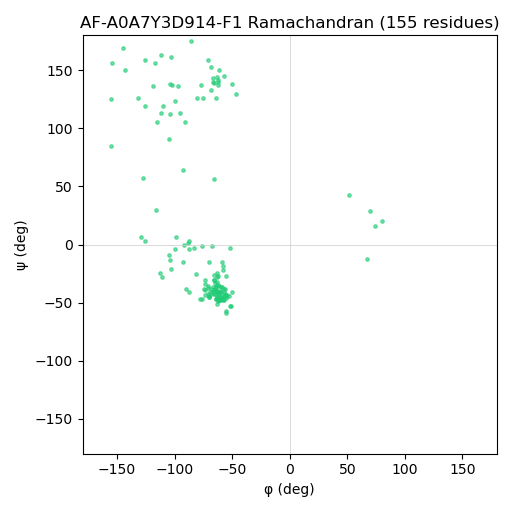.181 -1.136 1.00 40.34 100 SER A CA 1
ATOM 783 C C . SER A 1 100 ? 30.225 -0.017 0.382 1.00 40.34 100 SER A C 1
ATOM 785 O O . SER A 1 100 ? 31.261 -0.519 0.815 1.00 40.34 100 SER A O 1
ATOM 787 N N . ILE A 1 101 ? 29.248 0.398 1.202 1.00 45.38 101 ILE A N 1
ATOM 788 C CA . ILE A 1 101 ? 29.476 0.599 2.647 1.00 45.38 101 ILE A CA 1
ATOM 789 C C . ILE A 1 101 ? 28.726 -0.403 3.553 1.00 45.38 101 ILE A C 1
ATOM 791 O O . ILE A 1 101 ? 29.204 -0.663 4.655 1.00 45.38 101 ILE A O 1
ATOM 795 N N . THR A 1 102 ? 27.607 -1.014 3.129 1.00 43.03 102 THR A N 1
ATOM 796 C CA . THR A 1 102 ? 26.711 -1.749 4.063 1.00 43.03 102 THR A CA 1
ATOM 797 C C . THR A 1 102 ? 26.377 -3.208 3.728 1.00 43.03 102 THR A C 1
ATOM 799 O O . THR A 1 102 ? 25.663 -3.838 4.497 1.00 43.03 102 THR A O 1
ATOM 802 N N . GLY A 1 103 ? 26.927 -3.795 2.662 1.00 43.22 103 GLY A N 1
ATOM 803 C CA . GLY A 1 103 ? 27.068 -5.2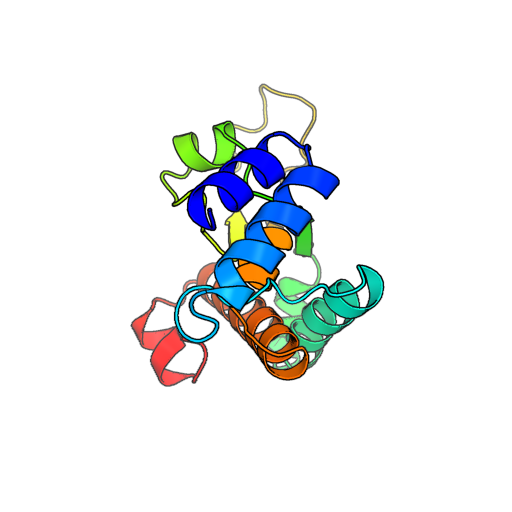56 2.517 1.00 43.22 103 GLY A CA 1
ATOM 804 C C . GLY A 1 103 ? 25.816 -6.143 2.369 1.00 43.22 103 GLY A C 1
ATOM 805 O O . GLY A 1 103 ? 26.004 -7.283 1.964 1.00 43.22 103 GLY A O 1
ATOM 806 N N . ASP A 1 104 ? 24.585 -5.674 2.618 1.00 44.84 104 ASP A N 1
ATOM 807 C CA . ASP A 1 104 ? 23.416 -6.576 2.744 1.00 44.84 104 ASP A CA 1
ATOM 808 C C . ASP A 1 104 ? 22.166 -6.230 1.904 1.00 44.84 104 ASP A C 1
ATOM 810 O O . ASP A 1 104 ? 21.153 -6.920 2.011 1.00 44.84 104 ASP A O 1
ATOM 814 N N . ALA A 1 105 ? 22.203 -5.239 1.007 1.00 46.69 105 ALA A N 1
ATOM 815 C CA . ALA A 1 105 ? 21.108 -5.019 0.052 1.00 46.69 105 ALA A CA 1
ATOM 816 C C . ALA A 1 105 ? 21.650 -4.993 -1.384 1.00 46.69 105 ALA A C 1
ATOM 818 O O . ALA A 1 105 ? 22.492 -4.145 -1.685 1.00 46.69 105 ALA A O 1
ATOM 819 N N . PRO A 1 106 ? 21.216 -5.903 -2.279 1.00 47.56 106 PRO A N 1
ATOM 820 C CA . PRO A 1 106 ? 21.632 -5.837 -3.666 1.00 47.56 106 PRO A CA 1
ATOM 821 C C . PRO A 1 106 ? 21.144 -4.529 -4.302 1.00 47.56 106 PRO A C 1
ATOM 823 O O . PRO A 1 106 ? 20.033 -4.056 -4.057 1.00 47.56 106 PRO A O 1
ATOM 826 N N . ASP A 1 107 ? 22.048 -3.981 -5.102 1.00 54.19 107 ASP A N 1
ATOM 827 C CA . ASP A 1 107 ? 22.056 -2.738 -5.876 1.00 54.19 107 ASP A CA 1
ATOM 828 C C . ASP A 1 107 ? 20.994 -2.763 -7.001 1.00 54.19 107 ASP A C 1
ATOM 830 O O . ASP A 1 107 ? 21.323 -2.722 -8.186 1.00 54.19 107 ASP A O 1
ATOM 834 N N . ILE A 1 108 ? 19.725 -2.994 -6.645 1.00 63.69 108 ILE A N 1
ATOM 835 C CA . ILE A 1 108 ? 18.644 -3.263 -7.602 1.00 63.69 108 ILE A CA 1
ATOM 836 C C . ILE A 1 108 ? 17.436 -2.388 -7.272 1.00 63.69 108 ILE A C 1
ATOM 838 O O . ILE A 1 108 ? 16.926 -2.415 -6.147 1.00 63.69 108 ILE A O 1
ATOM 842 N N . ASP A 1 109 ? 16.993 -1.650 -8.290 1.00 84.38 109 ASP A N 1
ATOM 843 C CA . ASP A 1 109 ? 15.712 -0.950 -8.333 1.00 84.38 109 ASP A CA 1
ATOM 844 C C . ASP A 1 109 ? 14.593 -1.880 -7.862 1.00 84.38 109 ASP A C 1
ATOM 846 O O . ASP A 1 109 ? 14.480 -3.008 -8.341 1.00 84.38 109 ASP A O 1
ATOM 850 N N . ARG A 1 110 ? 13.759 -1.434 -6.926 1.00 88.81 110 ARG A N 1
ATOM 851 C CA . ARG A 1 110 ? 12.672 -2.260 -6.385 1.00 88.81 110 ARG A CA 1
ATOM 852 C C . ARG A 1 110 ? 11.431 -1.439 -6.096 1.00 88.81 110 ARG A C 1
ATOM 854 O O . ARG A 1 110 ? 11.526 -0.273 -5.726 1.00 88.81 110 ARG A O 1
ATOM 861 N N . VAL A 1 111 ? 10.275 -2.079 -6.210 1.00 91.94 111 VAL A N 1
ATOM 862 C CA . VAL A 1 111 ? 8.994 -1.525 -5.765 1.00 91.94 111 VAL A CA 1
ATOM 863 C C . VAL A 1 111 ? 8.667 -2.143 -4.413 1.00 91.94 111 VAL A C 1
ATOM 865 O O . VAL A 1 111 ? 8.624 -3.363 -4.286 1.00 91.94 111 VAL A O 1
ATOM 868 N N . LEU A 1 112 ? 8.453 -1.316 -3.399 1.00 95.25 112 LEU A N 1
ATOM 869 C CA . LEU A 1 112 ? 7.946 -1.735 -2.097 1.00 95.25 112 LEU A CA 1
ATOM 870 C C . LEU A 1 112 ? 6.437 -1.496 -2.054 1.00 95.25 112 LEU A C 1
ATOM 872 O O . LEU A 1 112 ? 5.975 -0.436 -2.460 1.00 95.25 112 LEU A O 1
ATOM 876 N N . LEU A 1 113 ? 5.675 -2.451 -1.531 1.00 97.75 113 LEU A N 1
ATOM 877 C CA . LEU A 1 113 ? 4.264 -2.288 -1.183 1.00 97.75 113 LEU A CA 1
ATOM 878 C C . LEU A 1 113 ? 4.084 -2.519 0.313 1.00 97.75 113 LEU A C 1
ATOM 880 O O . LEU A 1 113 ? 4.609 -3.488 0.864 1.00 97.75 113 LEU A O 1
ATOM 884 N N . PHE A 1 114 ? 3.296 -1.664 0.961 1.00 97.62 114 PHE A N 1
ATOM 885 C CA . PHE A 1 114 ? 3.058 -1.719 2.400 1.00 97.62 114 PHE A CA 1
ATOM 886 C C . PHE A 1 114 ? 1.676 -2.290 2.695 1.00 97.62 114 PHE A C 1
ATOM 888 O O . PHE A 1 114 ? 0.676 -1.571 2.788 1.00 97.62 114 PHE A O 1
ATOM 895 N N . LYS A 1 115 ? 1.630 -3.614 2.855 1.00 97.56 115 LYS A N 1
ATOM 896 C CA . LYS A 1 115 ? 0.412 -4.418 2.972 1.00 97.56 115 LYS A CA 1
ATOM 897 C C . LYS A 1 115 ? -0.549 -3.881 4.017 1.00 97.56 115 LYS A C 1
ATOM 899 O O . LYS A 1 115 ? -1.706 -3.630 3.697 1.00 97.56 115 LYS A O 1
ATOM 904 N N . ARG A 1 116 ? -0.095 -3.656 5.256 1.00 96.94 116 ARG A N 1
ATOM 905 C CA . ARG A 1 116 ? -0.993 -3.185 6.321 1.00 96.94 116 ARG A CA 1
ATOM 906 C C . ARG A 1 116 ? -1.518 -1.786 6.023 1.00 96.94 116 ARG A C 1
ATOM 908 O O . ARG A 1 116 ? -2.613 -1.465 6.472 1.00 96.94 116 ARG A O 1
ATOM 915 N N . ASN A 1 117 ? -0.765 -0.929 5.333 1.00 97.25 117 ASN A N 1
ATOM 916 C CA . ASN A 1 117 ? -1.239 0.408 4.969 1.00 97.25 117 ASN A CA 1
ATOM 917 C C . ASN A 1 117 ? -2.333 0.332 3.899 1.00 97.25 117 ASN A C 1
ATOM 919 O O . ASN A 1 117 ? -3.385 0.938 4.087 1.00 97.25 117 ASN A O 1
ATOM 923 N N . LEU A 1 118 ? -2.133 -0.482 2.860 1.00 97.56 118 LEU A N 1
ATOM 924 C CA . LEU A 1 118 ? -3.133 -0.756 1.823 1.00 97.56 118 LEU A CA 1
ATOM 925 C C . LEU A 1 118 ? -4.423 -1.356 2.404 1.00 97.56 118 LEU A C 1
ATOM 927 O O . LEU A 1 118 ? -5.509 -0.844 2.159 1.00 97.56 118 LEU A O 1
ATOM 931 N N . GLU A 1 119 ? -4.305 -2.348 3.286 1.00 97.12 119 GLU A N 1
ATOM 932 C CA . GLU A 1 119 ? -5.431 -2.961 4.013 1.00 97.12 119 GLU A CA 1
ATOM 933 C C . GLU A 1 119 ? -6.297 -1.966 4.803 1.00 97.12 119 GLU A C 1
ATOM 935 O O . GLU A 1 119 ? -7.476 -2.213 5.047 1.00 97.12 119 GLU A O 1
ATOM 940 N N . LYS A 1 120 ? -5.710 -0.843 5.230 1.00 95.56 120 LYS A N 1
ATOM 941 C CA . LYS A 1 120 ? -6.402 0.221 5.968 1.00 95.56 120 LYS A CA 1
ATOM 942 C C . LYS A 1 120 ? -6.954 1.327 5.069 1.00 95.56 120 LYS A C 1
ATOM 944 O O . LYS A 1 120 ? -7.728 2.150 5.556 1.00 95.56 120 LYS A O 1
ATOM 949 N N . ALA A 1 121 ? -6.514 1.396 3.815 1.00 94.00 121 ALA A N 1
ATOM 950 C CA . ALA A 1 121 ? -6.940 2.415 2.861 1.00 94.00 121 ALA A CA 1
ATOM 951 C C . ALA A 1 121 ? -8.292 2.073 2.215 1.00 94.00 121 ALA A C 1
ATOM 953 O O . ALA A 1 121 ? -9.025 2.979 1.828 1.00 94.00 121 ALA A O 1
ATOM 954 N N . CYS A 1 122 ? -8.628 0.784 2.159 1.00 94.38 122 CYS A N 1
ATOM 955 C CA . CYS A 1 122 ? -9.811 0.252 1.486 1.00 94.38 122 CYS A CA 1
ATOM 956 C C . CYS A 1 122 ? -10.829 -0.307 2.488 1.00 94.38 122 CYS A C 1
ATOM 958 O O . CYS A 1 122 ? -10.513 -0.562 3.653 1.00 94.38 122 CYS A O 1
ATOM 960 N N . ARG A 1 123 ? -12.067 -0.496 2.030 1.00 92.00 123 ARG A N 1
ATOM 961 C CA . ARG A 1 123 ? -13.199 -0.997 2.825 1.00 92.00 123 ARG A CA 1
ATOM 962 C C . ARG A 1 123 ? -13.643 -2.389 2.408 1.00 92.00 123 ARG A C 1
ATOM 964 O O . ARG A 1 123 ? -14.158 -3.122 3.244 1.00 92.00 123 ARG A O 1
ATOM 971 N N . GLU A 1 124 ? -13.428 -2.741 1.145 1.00 94.75 124 GLU A N 1
ATOM 972 C CA . GLU A 1 124 ? -13.808 -4.032 0.573 1.00 94.75 124 GLU A CA 1
ATOM 973 C C . GLU A 1 124 ? -12.606 -4.731 -0.079 1.00 94.75 124 GLU A C 1
ATOM 975 O O . GLU A 1 124 ? -11.613 -4.098 -0.441 1.00 94.75 124 GLU A O 1
ATOM 980 N N . GLU A 1 125 ? -12.695 -6.053 -0.233 1.00 96.31 125 GLU A N 1
ATOM 981 C CA . GLU A 1 125 ? -11.624 -6.865 -0.830 1.00 96.31 125 GLU A CA 1
ATOM 982 C C . GLU A 1 125 ? -11.336 -6.479 -2.287 1.00 96.31 125 GLU A C 1
ATOM 984 O O . GLU A 1 125 ? -10.176 -6.285 -2.646 1.00 96.31 125 GLU A O 1
ATOM 989 N N . ASP A 1 126 ? -12.378 -6.295 -3.101 1.00 96.31 126 ASP A N 1
ATOM 990 C CA . ASP A 1 126 ? -12.233 -5.910 -4.511 1.00 96.31 126 ASP A CA 1
ATOM 991 C C . ASP A 1 126 ? -11.582 -4.522 -4.655 1.00 96.31 126 ASP A C 1
ATOM 993 O O . ASP A 1 126 ? -10.705 -4.328 -5.495 1.00 96.31 126 ASP A O 1
ATOM 997 N N . GLU A 1 127 ? -11.953 -3.577 -3.781 1.00 96.12 127 GLU A N 1
ATOM 998 C CA . GLU A 1 127 ? -11.350 -2.237 -3.720 1.00 96.12 127 GLU A CA 1
ATOM 999 C C . GLU A 1 127 ? -9.865 -2.318 -3.342 1.00 96.12 127 GLU A C 1
ATOM 1001 O O . GLU A 1 127 ? -9.040 -1.604 -3.904 1.00 96.12 127 GLU A O 1
ATOM 1006 N N . LEU A 1 128 ? -9.501 -3.211 -2.417 1.00 97.50 128 LEU A N 1
ATOM 1007 C CA . LEU A 1 128 ? -8.107 -3.434 -2.046 1.00 97.50 128 LEU A CA 1
ATOM 1008 C C . LEU A 1 128 ? -7.294 -4.019 -3.205 1.00 97.50 128 LEU A C 1
ATOM 1010 O O . LEU A 1 128 ? -6.164 -3.589 -3.426 1.00 97.50 128 LEU A O 1
ATOM 1014 N N . ILE A 1 129 ? -7.845 -4.980 -3.948 1.00 97.62 129 ILE A N 1
ATOM 1015 C CA . ILE A 1 129 ? -7.183 -5.555 -5.128 1.00 97.62 129 ILE A CA 1
ATOM 1016 C C . ILE A 1 129 ? -6.935 -4.469 -6.178 1.00 97.62 129 ILE A C 1
ATOM 1018 O O . ILE A 1 129 ? -5.809 -4.335 -6.660 1.00 97.62 129 ILE A O 1
ATOM 1022 N N . GLU A 1 130 ? -7.950 -3.660 -6.483 1.00 95.88 130 GLU A N 1
ATOM 1023 C CA . GLU A 1 130 ? -7.825 -2.528 -7.404 1.00 95.88 130 GLU A CA 1
ATOM 1024 C C . GLU A 1 130 ? -6.767 -1.531 -6.911 1.00 95.88 130 GLU A C 1
ATOM 1026 O O . GLU A 1 130 ? -5.859 -1.170 -7.660 1.00 95.88 130 GLU A O 1
ATOM 1031 N N . GLN A 1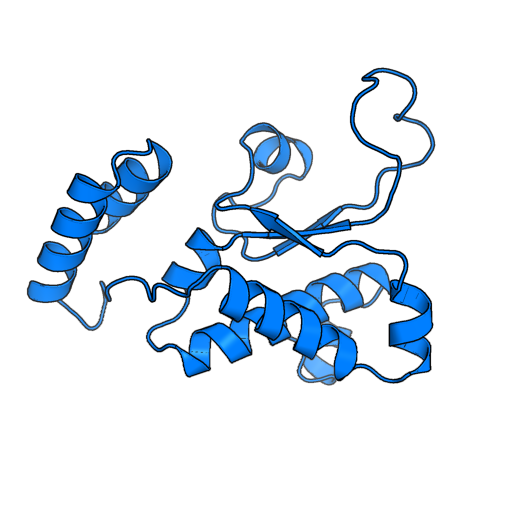 131 ? -6.799 -1.166 -5.627 1.00 96.94 131 GLN A N 1
ATOM 1032 C CA . GLN A 1 131 ? -5.837 -0.232 -5.048 1.00 96.94 131 GLN A CA 1
ATOM 1033 C C . GLN A 1 131 ? -4.399 -0.769 -5.077 1.00 96.94 131 GLN A C 1
ATOM 1035 O O . GLN A 1 131 ? -3.464 0.004 -5.301 1.00 96.94 131 GLN A O 1
ATOM 1040 N N . ILE A 1 132 ? -4.191 -2.076 -4.880 1.00 97.19 132 ILE A N 1
ATOM 1041 C CA . ILE A 1 132 ? -2.874 -2.711 -5.040 1.00 97.19 132 ILE A CA 1
ATOM 1042 C C . ILE A 1 132 ? -2.392 -2.542 -6.483 1.00 97.19 132 ILE A C 1
ATOM 1044 O O . ILE A 1 132 ? -1.248 -2.140 -6.701 1.00 97.19 132 ILE A O 1
ATOM 1048 N N . GLN A 1 133 ? -3.251 -2.821 -7.466 1.00 95.56 133 GLN A N 1
ATOM 1049 C CA . GLN A 1 133 ? -2.886 -2.719 -8.878 1.00 95.56 133 GLN A CA 1
ATOM 1050 C C . GLN A 1 133 ? -2.566 -1.284 -9.293 1.00 95.56 133 GLN A C 1
ATOM 1052 O O . GLN A 1 133 ? -1.587 -1.056 -10.005 1.00 95.56 133 GLN A O 1
ATOM 1057 N N . ILE A 1 134 ? -3.379 -0.337 -8.831 1.00 94.94 134 ILE A N 1
ATOM 1058 C CA . ILE A 1 134 ? -3.176 1.100 -8.983 1.00 94.94 134 ILE A CA 1
ATOM 1059 C C . ILE A 1 134 ? -1.797 1.473 -8.420 1.00 94.94 134 ILE A C 1
ATOM 1061 O O . ILE A 1 134 ? -0.915 1.845 -9.190 1.00 94.94 134 ILE A O 1
ATOM 1065 N N . THR A 1 135 ? -1.552 1.197 -7.134 1.00 95.94 135 THR A N 1
ATOM 1066 C CA . THR A 1 135 ? -0.283 1.512 -6.449 1.00 95.94 135 THR A CA 1
ATOM 1067 C C . THR A 1 135 ? 0.932 0.927 -7.177 1.00 95.94 135 THR A C 1
ATOM 1069 O O . THR A 1 135 ? 1.932 1.607 -7.363 1.00 95.94 135 THR A O 1
ATOM 1072 N N . VAL A 1 136 ? 0.871 -0.320 -7.654 1.00 94.81 136 VAL A N 1
ATOM 1073 C CA . VAL A 1 136 ? 1.986 -0.912 -8.415 1.00 94.81 136 VAL A CA 1
ATOM 1074 C C . VAL A 1 136 ? 2.245 -0.160 -9.720 1.00 94.81 136 VAL A C 1
ATOM 1076 O O . VAL A 1 136 ? 3.398 0.118 -10.057 1.00 94.81 136 VAL A O 1
ATOM 1079 N N . LYS A 1 137 ? 1.188 0.162 -10.471 1.00 92.38 137 LYS A N 1
ATOM 1080 C CA . LYS A 1 137 ? 1.305 0.874 -11.748 1.00 92.38 137 LYS A CA 1
ATOM 1081 C C . LYS A 1 137 ? 1.807 2.308 -11.540 1.00 92.38 137 LYS A C 1
ATOM 1083 O O . LYS A 1 137 ? 2.630 2.750 -12.341 1.00 92.38 137 LYS A O 1
ATOM 1088 N N . HIS A 1 138 ? 1.391 2.984 -10.464 1.00 92.50 138 HIS A N 1
ATOM 1089 C CA . HIS A 1 138 ? 1.929 4.279 -10.025 1.00 92.50 138 HIS A CA 1
ATOM 1090 C C . HIS A 1 138 ? 3.443 4.231 -9.824 1.00 92.50 138 HIS A C 1
ATOM 1092 O O . HIS A 1 138 ? 4.178 4.963 -10.486 1.00 92.50 138 HIS A O 1
ATOM 1098 N N . GLU A 1 139 ? 3.924 3.328 -8.962 1.00 92.88 139 GLU A N 1
ATOM 1099 C CA . GLU A 1 139 ? 5.354 3.232 -8.640 1.00 92.88 139 GLU A CA 1
ATOM 1100 C C . GLU A 1 139 ? 6.195 2.871 -9.875 1.00 92.88 139 GLU A C 1
ATOM 1102 O O . GLU A 1 139 ? 7.304 3.373 -10.067 1.00 92.88 139 GLU A O 1
ATOM 1107 N N . ILE A 1 140 ? 5.653 2.042 -10.771 1.00 89.81 140 ILE A N 1
ATOM 1108 C CA . ILE A 1 140 ? 6.292 1.740 -12.058 1.00 89.81 140 ILE A CA 1
ATOM 1109 C C . ILE A 1 140 ? 6.306 2.952 -12.979 1.00 89.81 140 ILE A C 1
ATOM 1111 O O . ILE A 1 140 ? 7.287 3.168 -13.687 1.00 89.81 140 ILE A O 1
ATOM 1115 N N . GLY A 1 141 ? 5.246 3.753 -13.000 1.00 88.56 141 GLY A N 1
ATOM 1116 C CA . GLY A 1 141 ? 5.243 4.991 -13.765 1.00 88.56 141 GLY A CA 1
ATOM 1117 C C . GLY A 1 141 ? 6.325 5.953 -13.281 1.00 88.56 141 GLY A C 1
ATOM 1118 O O . GLY A 1 141 ? 7.077 6.468 -14.109 1.00 88.56 141 GLY A O 1
ATOM 1119 N N . HIS A 1 142 ? 6.501 6.099 -11.965 1.00 86.81 142 HIS A N 1
ATOM 1120 C CA . HIS A 1 142 ? 7.625 6.855 -11.407 1.00 86.81 142 HIS A CA 1
ATOM 1121 C C . HIS A 1 142 ? 8.983 6.271 -11.812 1.00 86.81 142 HIS A C 1
ATOM 1123 O O . HIS A 1 142 ? 9.874 7.025 -12.205 1.00 86.81 142 HIS A O 1
ATOM 1129 N N . TYR A 1 143 ? 9.134 4.943 -11.826 1.00 83.94 143 TYR A N 1
ATOM 1130 C CA . TYR A 1 143 ? 10.344 4.294 -12.346 1.00 83.94 143 TYR A CA 1
ATOM 1131 C C . TYR A 1 143 ? 10.620 4.629 -13.822 1.00 83.94 143 TYR A C 1
ATOM 1133 O O . TYR A 1 143 ? 11.767 4.822 -14.227 1.00 83.94 143 TYR A O 1
ATOM 1141 N N . LEU A 1 144 ? 9.571 4.745 -14.637 1.00 84.44 144 LEU A N 1
ATOM 1142 C CA . LEU A 1 144 ? 9.670 5.149 -16.042 1.00 84.44 144 LEU A CA 1
ATOM 1143 C C . LEU A 1 144 ? 9.913 6.659 -16.225 1.00 84.44 144 LEU A C 1
ATOM 1145 O O . LEU A 1 144 ? 10.059 7.114 -17.361 1.00 84.44 144 LEU A O 1
ATOM 1149 N N . GLY A 1 145 ? 9.975 7.429 -15.134 1.00 84.44 145 GLY A N 1
ATOM 1150 C CA . GLY A 1 145 ? 10.170 8.877 -15.144 1.00 84.44 145 GLY A CA 1
ATOM 1151 C C . GLY A 1 145 ? 8.901 9.677 -15.440 1.00 84.44 145 GLY A C 1
ATOM 1152 O O . GLY A 1 145 ? 9.014 10.826 -15.865 1.00 84.44 145 GLY A O 1
ATOM 1153 N N . LEU A 1 146 ? 7.717 9.082 -15.256 1.00 84.44 146 LEU A N 1
ATOM 1154 C CA . LEU A 1 146 ? 6.439 9.787 -15.358 1.00 84.44 146 LEU A CA 1
ATOM 1155 C C . LEU A 1 146 ? 6.198 10.627 -14.100 1.00 84.44 146 LEU A C 1
ATOM 1157 O O . LEU A 1 146 ? 6.446 10.177 -12.975 1.00 84.44 146 LEU A O 1
ATOM 1161 N N . ASP A 1 147 ? 5.707 11.846 -14.305 1.00 84.31 147 ASP A N 1
ATOM 1162 C CA . ASP A 1 147 ? 5.237 12.702 -13.222 1.00 84.31 147 ASP A CA 1
ATOM 1163 C C . ASP A 1 147 ? 3.767 12.414 -12.869 1.00 84.31 147 ASP A C 1
ATOM 1165 O O . ASP A 1 147 ? 3.087 11.617 -13.520 1.00 84.31 147 ASP A O 1
ATOM 1169 N N . GLU A 1 148 ? 3.269 13.068 -11.819 1.00 84.44 148 GLU A N 1
ATOM 1170 C CA . GLU A 1 148 ? 1.889 12.898 -11.349 1.00 84.44 148 GLU A CA 1
ATOM 1171 C C . GLU A 1 148 ? 0.851 13.240 -12.431 1.00 84.44 148 GLU A C 1
ATOM 1173 O O . GLU A 1 148 ? -0.172 12.575 -12.564 1.00 84.44 148 GLU A O 1
ATOM 1178 N N . ALA A 1 149 ? 1.127 14.252 -13.259 1.00 82.50 149 ALA A N 1
ATOM 1179 C CA . ALA A 1 149 ? 0.204 14.674 -14.308 1.00 82.50 149 ALA A CA 1
ATOM 1180 C C . ALA A 1 149 ? 0.128 13.642 -15.446 1.00 82.50 149 ALA A C 1
ATOM 1182 O O . ALA A 1 149 ? -0.938 13.420 -16.032 1.00 82.50 149 ALA A O 1
ATOM 1183 N N . ASP A 1 150 ? 1.250 12.999 -15.771 1.00 81.69 150 ASP A N 1
ATOM 1184 C CA . ASP A 1 150 ? 1.293 11.891 -16.715 1.00 81.69 150 ASP A CA 1
ATOM 1185 C C . ASP A 1 150 ? 0.551 10.660 -16.189 1.00 81.69 150 ASP A C 1
ATOM 1187 O O . ASP A 1 150 ? -0.182 10.026 -16.955 1.00 81.69 150 ASP A O 1
ATOM 1191 N N . LEU A 1 151 ? 0.695 10.355 -14.898 1.00 81.62 151 LEU A N 1
ATOM 1192 C CA . LEU A 1 151 ? -0.027 9.276 -14.226 1.00 81.62 151 LEU A CA 1
ATOM 1193 C C . LEU A 1 151 ? -1.544 9.513 -14.234 1.00 81.62 151 LEU A C 1
ATOM 1195 O O . LEU A 1 151 ? -2.290 8.649 -14.706 1.00 81.62 151 LEU A O 1
ATOM 1199 N N . GLU A 1 152 ? -2.004 10.709 -13.851 1.00 79.00 152 GLU A N 1
ATOM 1200 C CA . GLU A 1 152 ? -3.424 11.098 -13.888 1.00 79.00 152 GLU A CA 1
ATOM 1201 C C . GLU A 1 152 ? -4.021 10.919 -15.285 1.00 79.00 152 GLU A C 1
ATOM 1203 O O . GLU A 1 152 ? -5.089 10.325 -15.466 1.00 79.00 152 GLU A O 1
ATOM 1208 N N . ARG A 1 153 ? -3.303 11.384 -16.311 1.00 75.06 153 ARG A N 1
ATOM 1209 C CA . ARG A 1 153 ? -3.743 11.292 -17.709 1.00 75.06 153 ARG A CA 1
ATOM 1210 C C . ARG A 1 153 ? -3.895 9.848 -18.192 1.00 75.06 153 ARG A C 1
ATOM 1212 O O . ARG A 1 153 ? -4.665 9.601 -19.123 1.00 75.06 153 ARG A O 1
ATOM 1219 N N . LEU A 1 154 ? -3.154 8.914 -17.605 1.00 73.25 154 LEU A N 1
ATOM 1220 C CA . LEU A 1 154 ? -3.198 7.492 -17.936 1.00 73.25 154 LEU A CA 1
ATOM 1221 C C . LEU A 1 154 ? -4.197 6.711 -17.066 1.00 73.25 154 LEU A C 1
ATOM 1223 O O . LEU A 1 154 ? -4.360 5.512 -17.289 1.00 73.25 154 LEU A O 1
ATOM 1227 N N . GLY A 1 155 ? -4.890 7.376 -16.131 1.00 70.06 155 GLY A N 1
ATOM 1228 C CA . GLY A 1 155 ? -5.779 6.722 -15.166 1.00 70.06 155 GLY A CA 1
ATOM 1229 C C . GLY A 1 155 ? -5.012 5.892 -14.139 1.00 70.06 155 GLY A C 1
ATOM 1230 O O . GLY A 1 155 ? -5.507 4.868 -13.680 1.00 70.06 155 GLY A O 1
ATOM 1231 N N . LEU A 1 156 ? -3.781 6.307 -13.851 1.00 66.94 156 LEU A N 1
ATOM 1232 C CA . LEU A 1 156 ? -2.862 5.680 -12.913 1.00 66.94 156 LEU A CA 1
ATOM 1233 C C . LEU A 1 156 ? -2.558 6.638 -11.756 1.00 66.94 156 LEU A C 1
ATOM 1235 O O . LEU A 1 156 ? -1.430 6.607 -11.298 1.00 66.94 156 LEU A O 1
ATOM 1239 N N . ALA A 1 157 ? -3.493 7.527 -11.389 1.00 60.22 157 ALA A N 1
ATOM 1240 C CA . ALA A 1 157 ? -3.418 8.471 -10.266 1.00 60.22 157 ALA A CA 1
ATOM 1241 C C . ALA A 1 157 ? -4.487 8.148 -9.219 1.00 60.22 157 ALA A C 1
ATOM 1243 O O . ALA A 1 157 ? -5.644 7.911 -9.644 1.00 60.22 157 ALA A O 1
#

pLDDT: mean 87.76, std 14.8, range [40.34, 98.31]

Nearest PDB structures (foldseek):
  3e11-assembly2_B  TM=7.656E-01  e=8.930E-08  Acidothermus cellulolyticus 11B

Foldseek 3Di:
DLVVLVVCVVVVVNVVSQVVLVVVCVVPCPVRPRFADDDPVLLVVLLVVLLVPDDPVLSVVCVQAEEAEAQWDDPCCCVVVVDDSLDAKAWDQDDPPPPPPDPPDPNHTYMYGNRNSLSRVDRDPVVSSVVSSLSSVLNSCVVVVHDPVNCVVVVSD

Mean predicted aligned error: 6.0 Å